Protein AF-A0A660QGE7-F1 (afdb_monomer_lite)

Structure (mmCIF, N/CA/C/O backbone):
data_AF-A0A660QGE7-F1
#
_entry.id   AF-A0A660QGE7-F1
#
loop_
_atom_site.group_PDB
_atom_site.id
_atom_site.type_symbol
_atom_site.label_atom_id
_atom_site.label_alt_id
_atom_site.label_comp_id
_atom_site.label_asym_id
_atom_site.label_entity_id
_atom_site.label_seq_id
_atom_site.pdbx_PDB_ins_code
_atom_site.Cartn_x
_atom_site.Cartn_y
_atom_site.Cartn_z
_atom_site.occupancy
_atom_site.B_iso_or_equiv
_atom_site.auth_seq_id
_atom_site.auth_comp_id
_atom_site.auth_asym_id
_atom_site.auth_atom_id
_atom_site.pdbx_PDB_model_num
ATOM 1 N N . LYS A 1 1 ? -10.104 -10.677 18.097 1.00 58.56 1 LYS A N 1
ATOM 2 C CA . LYS A 1 1 ? -11.569 -10.818 17.902 1.00 58.56 1 LYS A CA 1
ATOM 3 C C . LYS A 1 1 ? -12.080 -9.993 16.715 1.00 58.56 1 LYS A C 1
ATOM 5 O O . LYS A 1 1 ? -12.777 -10.558 15.893 1.00 58.56 1 LYS A O 1
ATOM 10 N N . THR A 1 2 ? -11.672 -8.732 16.527 1.00 62.69 2 THR A N 1
ATOM 11 C CA . THR A 1 2 ? -12.149 -7.898 15.398 1.00 62.69 2 THR A CA 1
ATOM 12 C C . THR A 1 2 ? -11.771 -8.423 14.004 1.00 62.69 2 THR A C 1
ATOM 14 O O . THR A 1 2 ? -12.580 -8.329 13.096 1.00 62.69 2 THR A O 1
ATOM 17 N N . PHE A 1 3 ? -10.587 -9.027 13.831 1.00 64.38 3 PHE A N 1
ATOM 18 C CA . PHE A 1 3 ? -10.127 -9.578 12.542 1.00 64.38 3 PHE A CA 1
ATOM 19 C C . PHE A 1 3 ? -11.005 -10.728 12.007 1.00 64.38 3 PHE A C 1
ATOM 21 O O . PHE A 1 3 ? -11.305 -10.787 10.820 1.00 64.38 3 PHE A O 1
ATOM 28 N N . GLU A 1 4 ? -11.482 -11.609 12.886 1.00 65.88 4 GLU A N 1
ATOM 29 C CA . GLU A 1 4 ? -12.407 -12.688 12.509 1.00 65.88 4 GLU A CA 1
ATOM 30 C C . GLU A 1 4 ? -13.800 -12.133 12.177 1.00 65.88 4 GLU A C 1
ATOM 32 O O . GLU A 1 4 ? -14.482 -12.648 11.298 1.00 65.88 4 GLU A O 1
ATOM 37 N N . GLN A 1 5 ? -14.203 -11.028 12.818 1.00 66.12 5 GLN A N 1
ATOM 38 C CA . GLN A 1 5 ? -15.495 -10.375 12.581 1.00 66.12 5 GLN A CA 1
ATOM 39 C C . GLN A 1 5 ? -15.578 -9.638 11.235 1.00 66.12 5 GLN A C 1
ATOM 41 O O . GLN A 1 5 ? -16.672 -9.508 10.694 1.00 66.12 5 GLN A O 1
ATOM 46 N N . VAL A 1 6 ? -14.450 -9.182 10.674 1.00 70.25 6 VAL A N 1
ATOM 47 C CA . VAL A 1 6 ? -14.399 -8.628 9.302 1.00 70.25 6 VAL A CA 1
ATOM 48 C C . VAL A 1 6 ? -14.318 -9.702 8.211 1.00 70.25 6 VAL A C 1
ATOM 50 O O . VAL A 1 6 ? -14.333 -9.355 7.034 1.00 70.25 6 VAL A O 1
ATOM 53 N N . GLY A 1 7 ? -14.284 -10.989 8.575 1.00 70.31 7 GLY A N 1
ATOM 54 C CA . GLY A 1 7 ? -14.193 -12.094 7.617 1.00 70.31 7 GLY A CA 1
ATOM 55 C C . GLY A 1 7 ? -12.766 -12.419 7.163 1.00 70.31 7 GLY A C 1
ATOM 56 O O . GLY A 1 7 ? -12.597 -13.100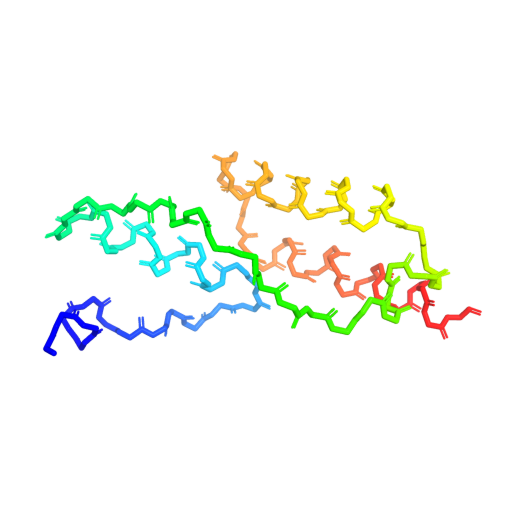 6.156 1.00 70.31 7 GLY A O 1
ATOM 57 N N . GLY A 1 8 ? -11.743 -11.962 7.897 1.00 76.00 8 GLY A N 1
ATOM 58 C CA . GLY A 1 8 ? -10.337 -12.208 7.570 1.00 76.00 8 GLY A CA 1
ATOM 59 C C . GLY A 1 8 ? -9.834 -11.399 6.370 1.00 76.00 8 GLY A C 1
ATOM 60 O O . GLY A 1 8 ? -10.321 -10.300 6.097 1.00 76.00 8 GLY A O 1
ATOM 61 N N . PHE A 1 9 ? -8.824 -11.923 5.670 1.00 75.75 9 PHE A N 1
ATOM 62 C CA . PHE A 1 9 ? -8.355 -11.322 4.422 1.00 75.75 9 PHE A CA 1
ATOM 63 C C . PHE A 1 9 ? -9.296 -11.705 3.277 1.00 75.75 9 PHE A C 1
ATOM 65 O O . PHE A 1 9 ? -9.554 -12.895 3.082 1.00 75.75 9 PHE A O 1
ATOM 72 N N . PRO A 1 10 ? -9.812 -10.727 2.516 1.00 75.75 10 PRO A N 1
ATOM 73 C CA . PRO A 1 10 ? -10.585 -11.027 1.322 1.00 75.75 10 PRO A CA 1
ATOM 74 C C . PRO A 1 10 ? -9.703 -11.758 0.306 1.00 75.75 10 PRO A C 1
ATOM 76 O O . PRO A 1 10 ? -8.562 -11.363 0.083 1.00 75.75 10 PRO A O 1
ATOM 79 N N . ASP A 1 11 ? -10.244 -12.800 -0.326 1.00 77.56 11 ASP A N 1
ATOM 80 C CA . ASP A 1 11 ? -9.558 -13.537 -1.390 1.00 77.56 11 ASP A CA 1
ATOM 81 C C . ASP A 1 11 ? -9.509 -12.670 -2.656 1.00 77.56 11 ASP A C 1
ATOM 83 O O . ASP A 1 11 ? -10.436 -12.645 -3.470 1.00 77.56 11 ASP A O 1
ATOM 87 N N . MET A 1 12 ? -8.461 -11.851 -2.765 1.00 78.38 12 MET A N 1
ATOM 88 C CA . MET A 1 12 ? -8.273 -10.928 -3.876 1.00 78.38 12 MET A CA 1
ATOM 89 C C . MET A 1 12 ? -6.815 -10.885 -4.332 1.00 78.38 12 MET A C 1
ATOM 91 O O . MET A 1 12 ? -5.891 -10.845 -3.525 1.00 78.38 12 MET A O 1
ATOM 95 N N . PRO A 1 13 ? -6.571 -10.820 -5.651 1.00 78.06 13 PRO A N 1
ATOM 96 C CA . PRO A 1 13 ? -5.233 -11.013 -6.203 1.00 78.06 13 PRO A CA 1
ATOM 97 C C . PRO A 1 13 ? -4.269 -9.842 -5.953 1.00 78.06 13 PRO A C 1
ATOM 99 O O . PRO A 1 13 ? -3.069 -9.976 -6.196 1.00 78.06 13 PRO A O 1
ATOM 102 N N . ILE A 1 14 ? -4.788 -8.670 -5.574 1.00 80.88 14 ILE A N 1
ATOM 103 C CA . ILE A 1 14 ? -4.024 -7.476 -5.196 1.00 80.88 14 ILE A CA 1
ATOM 104 C C . ILE A 1 14 ? -4.936 -6.512 -4.440 1.00 80.88 14 ILE A C 1
ATOM 106 O O . ILE A 1 14 ? -6.114 -6.454 -4.776 1.00 80.88 14 ILE A O 1
ATOM 110 N N . MET A 1 15 ? -4.374 -5.696 -3.535 1.00 83.88 15 MET A N 1
ATOM 111 C CA . MET A 1 15 ? -5.062 -4.703 -2.680 1.00 83.88 15 MET A CA 1
ATOM 112 C C . MET A 1 15 ? -5.784 -5.280 -1.446 1.00 83.88 15 MET A C 1
ATOM 114 O O . MET A 1 15 ? -6.626 -4.589 -0.871 1.00 83.88 15 MET A O 1
ATOM 118 N N . GLU A 1 16 ? -5.494 -6.528 -1.054 1.00 84.00 16 GLU A N 1
ATOM 119 C CA . GLU A 1 16 ? -6.160 -7.214 0.072 1.00 84.00 16 GLU A CA 1
ATOM 120 C C . GLU A 1 16 ? -6.097 -6.391 1.359 1.00 84.00 16 GLU A C 1
ATOM 122 O O . GLU A 1 16 ? -7.115 -6.184 2.021 1.00 84.00 16 GLU A O 1
ATOM 127 N N . ASP A 1 17 ? -4.939 -5.779 1.612 1.00 82.94 17 ASP A N 1
ATOM 128 C CA . ASP A 1 17 ? -4.706 -4.879 2.737 1.00 82.94 17 ASP A CA 1
ATOM 129 C C . ASP A 1 17 ? -5.666 -3.685 2.724 1.00 82.94 17 ASP A C 1
ATOM 131 O O . ASP A 1 17 ? -6.211 -3.292 3.754 1.00 82.94 17 ASP A O 1
ATOM 135 N N . TYR A 1 18 ? -5.913 -3.100 1.549 1.00 80.31 18 TYR A N 1
ATOM 136 C CA . TYR A 1 18 ? -6.789 -1.938 1.419 1.00 80.31 18 TYR A CA 1
ATOM 137 C C . TYR A 1 18 ? -8.255 -2.325 1.635 1.00 80.31 18 TYR A C 1
ATOM 139 O O . TYR A 1 18 ? -9.016 -1.572 2.248 1.00 80.31 18 TYR A O 1
ATOM 147 N N . ALA A 1 19 ? -8.667 -3.493 1.142 1.00 83.00 19 ALA A N 1
ATOM 148 C CA . ALA A 1 19 ? -10.007 -4.013 1.377 1.00 83.00 19 ALA A CA 1
ATOM 149 C C . ALA A 1 19 ? -10.222 -4.355 2.858 1.00 83.00 19 ALA A C 1
ATOM 151 O O . ALA A 1 19 ? -11.251 -3.966 3.414 1.00 83.00 19 ALA A O 1
ATOM 152 N N . LEU A 1 20 ? -9.226 -4.959 3.514 1.00 83.50 20 LEU A N 1
ATOM 153 C CA . LEU A 1 20 ? -9.237 -5.199 4.955 1.00 83.50 20 LEU A CA 1
ATOM 154 C C . LEU A 1 20 ? -9.337 -3.882 5.735 1.00 83.50 20 LEU A C 1
ATOM 156 O O . LEU A 1 20 ? -10.214 -3.738 6.582 1.00 83.50 20 LEU A O 1
ATOM 160 N N . VAL A 1 21 ? -8.510 -2.884 5.411 1.00 83.12 21 VAL A N 1
ATOM 161 C CA . VAL A 1 21 ? -8.576 -1.548 6.027 1.00 83.12 21 VAL A CA 1
ATOM 162 C C . VAL A 1 21 ? -9.955 -0.921 5.826 1.00 83.12 21 VAL A C 1
ATOM 164 O O . VAL A 1 21 ? -10.532 -0.384 6.769 1.00 83.12 21 VAL A O 1
ATOM 167 N N . ARG A 1 22 ? -10.535 -1.013 4.626 1.00 80.50 22 ARG A N 1
ATOM 168 C CA . ARG A 1 22 ? -11.882 -0.494 4.343 1.00 80.50 22 ARG A CA 1
ATOM 169 C C . ARG A 1 22 ? -12.968 -1.230 5.134 1.00 80.50 22 ARG A C 1
ATOM 171 O O . ARG A 1 22 ? -13.922 -0.584 5.566 1.00 80.50 22 ARG A O 1
ATOM 178 N N . ALA A 1 23 ? -12.835 -2.540 5.327 1.00 82.31 23 ALA A N 1
ATOM 179 C CA . ALA A 1 23 ? -13.738 -3.321 6.165 1.00 82.31 23 ALA A CA 1
ATOM 180 C C . ALA A 1 23 ? -13.601 -2.917 7.639 1.00 82.31 23 ALA A C 1
ATOM 182 O O . ALA A 1 23 ? -14.604 -2.613 8.279 1.00 82.31 23 ALA A O 1
ATOM 183 N N . LEU A 1 24 ? -12.373 -2.794 8.148 1.00 82.81 24 LEU A N 1
ATOM 184 C CA . LEU A 1 24 ? -12.082 -2.353 9.515 1.00 82.81 24 LEU A CA 1
ATOM 185 C C . LEU A 1 24 ? -12.577 -0.930 9.794 1.00 82.81 24 LEU A C 1
ATOM 187 O O . LEU A 1 24 ? -13.076 -0.673 10.886 1.00 82.81 24 LEU A O 1
ATOM 191 N N . ARG A 1 25 ? -12.551 -0.035 8.797 1.00 81.81 25 ARG A N 1
ATOM 192 C CA . ARG A 1 25 ? -13.146 1.310 8.903 1.00 81.81 25 ARG A CA 1
ATOM 193 C C . ARG A 1 25 ? -14.645 1.303 9.216 1.00 81.81 25 ARG A C 1
ATOM 195 O O . ARG A 1 25 ? -15.163 2.319 9.665 1.0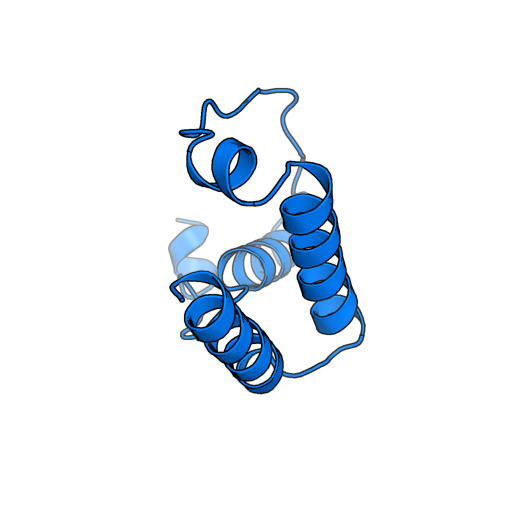0 81.81 25 ARG A O 1
ATOM 202 N N . ARG A 1 26 ? -15.362 0.199 8.970 1.00 79.12 26 ARG A N 1
ATOM 203 C CA . ARG A 1 26 ? -16.771 0.049 9.384 1.00 79.12 26 ARG A CA 1
ATOM 204 C C . ARG A 1 26 ? -16.922 -0.293 10.868 1.00 79.12 26 ARG A C 1
ATOM 206 O O . ARG A 1 26 ? -17.995 -0.079 11.416 1.00 79.12 26 ARG A O 1
ATOM 213 N N . PHE A 1 27 ? -15.872 -0.815 11.498 1.00 79.31 27 PHE A N 1
ATOM 214 C CA . PHE A 1 27 ? -15.856 -1.228 12.903 1.00 79.31 27 PHE A CA 1
ATOM 215 C C . PHE A 1 27 ? -15.142 -0.222 13.820 1.00 79.31 27 PHE A C 1
ATOM 217 O O . PHE A 1 27 ? -15.243 -0.341 15.037 1.00 79.31 27 PHE A O 1
ATOM 224 N N . GLY A 1 28 ? -14.431 0.765 13.265 1.00 80.94 28 GLY A N 1
ATOM 225 C CA . GLY A 1 28 ? -13.736 1.802 14.027 1.00 80.94 28 GLY A CA 1
ATOM 226 C C . GLY A 1 28 ? -12.880 2.718 13.152 1.00 80.94 28 GLY A C 1
ATOM 227 O O . GLY A 1 28 ? -12.918 2.651 11.924 1.00 80.94 28 GLY A O 1
ATOM 228 N N . GLU A 1 29 ? -12.091 3.584 13.783 1.00 80.44 29 GLU A N 1
ATOM 229 C CA . GLU A 1 29 ? -11.174 4.486 13.084 1.00 80.44 29 GLU A CA 1
ATOM 230 C C . GLU A 1 29 ? -9.849 3.781 12.755 1.00 80.44 29 GLU A C 1
ATOM 232 O O . GLU A 1 29 ? -9.231 3.152 13.613 1.00 80.44 29 GLU A O 1
ATOM 237 N N . VAL A 1 30 ? -9.400 3.889 11.501 1.00 80.31 30 VAL A N 1
ATOM 238 C CA . VAL A 1 30 ? -8.073 3.417 11.086 1.00 80.31 30 VAL A CA 1
ATOM 239 C C . VAL A 1 30 ? -7.136 4.614 11.037 1.00 80.31 30 VAL A C 1
ATOM 241 O O . VAL A 1 30 ? -7.309 5.496 10.195 1.00 80.31 30 VAL A O 1
ATOM 244 N N . VAL A 1 31 ? -6.140 4.621 11.922 1.00 81.75 31 VAL A N 1
ATOM 245 C CA . VAL A 1 31 ? -5.140 5.687 12.030 1.00 81.75 31 VAL A CA 1
ATOM 246 C C . VAL A 1 31 ? -3.796 5.240 11.462 1.00 81.75 31 VAL A C 1
ATOM 248 O O . VAL A 1 31 ? -3.366 4.101 11.649 1.00 81.75 31 VAL A O 1
ATOM 251 N N . THR A 1 32 ? -3.113 6.149 10.769 1.00 82.31 32 THR A N 1
ATOM 252 C CA . THR A 1 32 ? -1.740 5.922 10.307 1.00 82.31 32 THR A CA 1
ATOM 253 C C . THR A 1 32 ? -0.784 6.260 11.442 1.00 82.31 32 THR A C 1
ATOM 255 O O . THR A 1 32 ? -0.717 7.407 11.879 1.00 82.31 32 THR A O 1
ATOM 258 N N . VAL A 1 33 ? -0.033 5.270 11.918 1.00 84.81 33 VAL A N 1
ATOM 259 C CA . VAL A 1 33 ? 0.966 5.478 12.974 1.00 84.81 33 VAL A CA 1
ATOM 260 C C . VAL A 1 33 ? 2.195 6.170 12.367 1.00 84.81 33 VAL A C 1
ATOM 262 O O . VAL A 1 33 ? 2.623 5.766 11.282 1.00 84.81 33 VAL A O 1
ATOM 265 N N . PRO A 1 34 ? 2.809 7.169 13.029 1.00 78.06 34 PRO A N 1
ATOM 266 C CA . PRO A 1 34 ? 4.041 7.817 12.568 1.00 78.06 34 PRO A CA 1
ATOM 267 C C . PRO A 1 34 ? 5.274 6.920 12.802 1.00 78.06 34 PRO A C 1
ATOM 269 O O . PRO A 1 34 ? 6.264 7.331 13.400 1.00 78.06 34 PRO A O 1
ATOM 272 N N . ALA A 1 35 ? 5.203 5.665 12.358 1.00 81.56 35 ALA A N 1
ATOM 273 C CA . ALA A 1 35 ? 6.264 4.676 12.462 1.00 81.56 35 ALA A CA 1
ATOM 274 C C . ALA A 1 35 ? 6.819 4.361 11.069 1.00 81.56 35 ALA A C 1
ATOM 276 O O . ALA A 1 35 ? 6.070 4.129 10.118 1.00 81.56 35 ALA A O 1
ATOM 277 N N . ALA A 1 36 ? 8.145 4.335 10.945 1.00 76.12 36 ALA A N 1
ATOM 278 C CA . ALA A 1 36 ? 8.805 3.939 9.710 1.00 76.12 36 ALA A CA 1
ATOM 279 C C . ALA A 1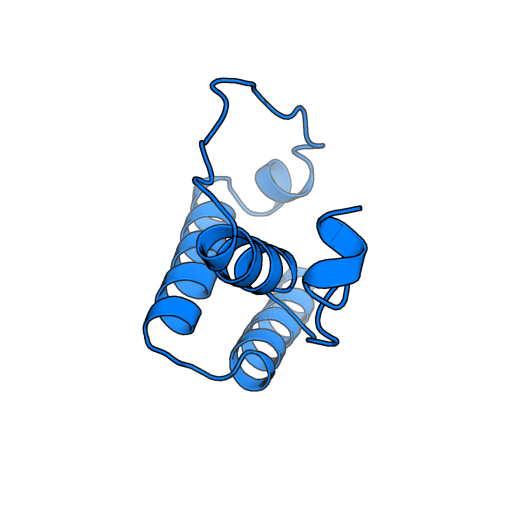 36 ? 8.927 2.410 9.649 1.00 76.12 36 ALA A C 1
ATOM 281 O O . ALA A 1 36 ? 9.571 1.794 10.496 1.00 76.12 36 ALA A O 1
ATOM 282 N N . ALA A 1 37 ? 8.345 1.792 8.622 1.00 75.44 37 ALA A N 1
ATOM 283 C CA . ALA A 1 37 ? 8.579 0.383 8.330 1.00 75.44 37 ALA A CA 1
ATOM 284 C C . ALA A 1 37 ? 9.891 0.235 7.542 1.00 75.44 37 ALA A C 1
ATOM 286 O O . ALA A 1 37 ? 9.987 0.671 6.391 1.00 75.44 37 ALA A O 1
ATOM 287 N N . VAL A 1 38 ? 10.908 -0.387 8.148 1.00 74.31 38 VAL A N 1
ATOM 288 C CA . VAL A 1 38 ? 12.160 -0.713 7.450 1.00 74.31 38 VAL A CA 1
ATOM 289 C C . VAL A 1 38 ? 11.883 -1.864 6.490 1.00 74.31 38 VAL A C 1
ATOM 291 O O . VAL A 1 38 ? 11.743 -3.015 6.891 1.00 74.31 38 VAL A O 1
ATOM 294 N N . THR A 1 39 ? 11.787 -1.549 5.202 1.00 76.56 39 THR A N 1
ATOM 295 C CA . THR A 1 39 ? 11.613 -2.550 4.146 1.00 76.56 39 THR A CA 1
ATOM 296 C C . THR A 1 39 ? 12.877 -2.635 3.305 1.00 76.56 39 THR A C 1
ATOM 298 O O . THR A 1 39 ? 13.583 -1.645 3.109 1.00 76.56 39 THR A O 1
ATOM 301 N N . SER A 1 40 ? 13.204 -3.830 2.805 1.00 71.12 40 SER A N 1
ATOM 302 C CA . SER A 1 40 ? 14.378 -4.000 1.950 1.00 71.12 40 SER A CA 1
ATOM 303 C C . SER A 1 40 ? 14.201 -3.176 0.669 1.00 71.12 40 SER A C 1
ATOM 305 O O . SER A 1 40 ? 13.434 -3.552 -0.221 1.00 71.12 40 SER A O 1
ATOM 307 N N . GLY A 1 41 ? 14.937 -2.071 0.549 1.00 69.69 41 GLY A N 1
ATOM 308 C CA . GLY A 1 41 ? 14.871 -1.145 -0.585 1.00 69.69 41 GLY A CA 1
ATOM 309 C C . GLY A 1 41 ? 15.364 -1.713 -1.922 1.00 69.69 41 GLY A C 1
ATOM 310 O O . GLY A 1 41 ? 15.455 -0.965 -2.887 1.00 69.69 41 GLY A O 1
ATOM 311 N N . ARG A 1 42 ? 15.661 -3.017 -2.027 1.00 69.88 42 ARG A N 1
ATOM 312 C CA . ARG A 1 42 ? 16.216 -3.662 -3.234 1.00 69.88 42 ARG A CA 1
ATOM 313 C C . ARG A 1 42 ? 15.430 -3.320 -4.505 1.00 69.88 42 ARG A C 1
ATOM 315 O O . ARG A 1 42 ? 16.012 -2.909 -5.500 1.00 69.88 42 ARG A O 1
ATOM 322 N N . ARG A 1 43 ? 14.095 -3.387 -4.445 1.00 65.50 43 ARG A N 1
ATOM 323 C CA . ARG A 1 43 ? 13.220 -3.031 -5.578 1.00 65.50 43 ARG A CA 1
ATOM 324 C C . ARG A 1 43 ? 13.274 -1.535 -5.915 1.00 65.50 43 ARG A C 1
ATOM 326 O O . ARG A 1 43 ? 13.211 -1.173 -7.083 1.00 65.50 43 ARG A O 1
ATOM 333 N N . TRP A 1 44 ? 13.414 -0.678 -4.907 1.00 66.62 44 TRP A N 1
ATOM 334 C CA . TRP A 1 44 ? 13.491 0.776 -5.067 1.00 66.62 44 TRP A CA 1
ATOM 335 C C . TRP A 1 44 ? 14.840 1.209 -5.650 1.00 66.62 44 TRP A C 1
ATOM 337 O O . TRP A 1 44 ? 14.877 2.136 -6.453 1.00 66.62 44 TRP A O 1
ATOM 347 N N . GLN A 1 45 ? 15.922 0.507 -5.301 1.00 69.88 45 GLN A N 1
ATOM 348 C CA . GLN A 1 45 ? 17.249 0.724 -5.878 1.00 69.88 45 GLN A CA 1
ATOM 349 C C . GLN A 1 45 ? 17.332 0.250 -7.333 1.00 69.88 45 GLN A C 1
ATOM 351 O O . GLN A 1 45 ? 17.893 0.955 -8.160 1.00 69.88 45 GLN A O 1
ATOM 356 N N . GLN A 1 46 ? 16.728 -0.895 -7.663 1.00 70.88 46 GLN A N 1
ATOM 357 C CA . GLN A 1 46 ? 16.758 -1.435 -9.029 1.00 70.88 46 GLN A CA 1
ATOM 358 C C . GLN A 1 46 ? 15.834 -0.691 -10.006 1.00 70.88 46 GLN A C 1
ATOM 360 O O . GLN A 1 46 ? 16.179 -0.528 -11.168 1.00 70.88 46 GLN A O 1
ATOM 365 N N . HIS A 1 47 ? 14.657 -0.240 -9.556 1.00 67.56 47 HIS A N 1
ATOM 366 C CA . HIS A 1 47 ? 13.620 0.309 -10.447 1.00 67.56 47 HIS A CA 1
ATOM 367 C C . HIS A 1 47 ? 13.383 1.814 -10.287 1.00 67.56 47 HIS A C 1
ATOM 369 O O . HIS A 1 47 ? 12.592 2.398 -11.032 1.00 67.56 47 HIS A O 1
ATOM 375 N N . GLY A 1 48 ? 14.043 2.441 -9.314 1.00 78.38 48 GLY A N 1
ATOM 376 C CA . GLY A 1 48 ? 13.838 3.834 -8.946 1.00 78.38 48 GLY A CA 1
ATOM 377 C C . GLY A 1 48 ? 12.669 4.020 -7.974 1.00 78.38 48 GLY A C 1
ATOM 378 O O . GLY A 1 48 ? 11.532 3.606 -8.219 1.00 78.38 48 GLY A O 1
ATOM 379 N N . VAL A 1 49 ? 12.952 4.733 -6.883 1.00 78.38 49 VAL A N 1
ATOM 380 C CA . VAL A 1 49 ? 12.006 5.155 -5.833 1.00 78.38 49 VAL A CA 1
ATOM 381 C C . VAL A 1 49 ? 10.732 5.770 -6.430 1.00 78.38 49 VAL A C 1
ATOM 383 O O . VAL A 1 49 ? 9.615 5.409 -6.056 1.00 78.38 49 VAL A O 1
ATOM 386 N N . PHE A 1 50 ? 10.893 6.669 -7.404 1.00 79.62 50 PHE A N 1
ATOM 387 C CA . PHE A 1 50 ? 9.788 7.382 -8.046 1.00 79.62 50 PHE A CA 1
ATOM 388 C C . PHE A 1 50 ? 8.872 6.465 -8.852 1.00 79.62 50 PHE A C 1
ATOM 390 O O . PHE A 1 50 ? 7.651 6.567 -8.730 1.00 79.62 50 PHE A O 1
ATOM 397 N N . LYS A 1 51 ? 9.439 5.542 -9.637 1.00 80.75 51 LYS A N 1
ATOM 398 C CA . LYS A 1 51 ? 8.663 4.618 -10.472 1.00 80.75 51 LYS A CA 1
ATOM 399 C C . LYS A 1 51 ? 7.817 3.711 -9.586 1.00 80.75 51 LYS A C 1
ATOM 401 O O . LYS A 1 51 ? 6.609 3.625 -9.781 1.00 80.75 51 LYS A O 1
ATOM 406 N N . VAL A 1 52 ? 8.418 3.111 -8.558 1.00 82.00 52 VAL A N 1
ATOM 407 C CA . VAL A 1 52 ? 7.707 2.243 -7.603 1.00 82.00 52 VAL A CA 1
ATOM 408 C C . VAL A 1 52 ? 6.623 3.016 -6.839 1.00 82.00 52 VAL A C 1
ATOM 410 O O . VAL A 1 52 ? 5.505 2.524 -6.686 1.00 82.00 52 VAL A O 1
ATOM 413 N N . THR A 1 53 ? 6.906 4.252 -6.424 1.00 84.56 53 THR A N 1
ATOM 414 C CA . THR A 1 53 ? 5.930 5.093 -5.713 1.00 84.56 53 THR A CA 1
ATOM 415 C C . THR A 1 53 ? 4.746 5.479 -6.596 1.00 84.56 53 THR A C 1
ATOM 417 O O . THR A 1 53 ? 3.597 5.354 -6.169 1.00 84.56 53 THR A O 1
ATOM 420 N N . LEU A 1 54 ? 5.000 5.925 -7.831 1.00 85.94 54 LEU A N 1
ATOM 421 C CA . LEU A 1 54 ? 3.950 6.302 -8.781 1.00 85.94 54 LEU A CA 1
ATOM 422 C C . LEU A 1 54 ? 3.033 5.115 -9.077 1.00 85.94 54 LEU A C 1
ATOM 424 O O . LEU A 1 54 ? 1.814 5.247 -9.093 1.00 85.94 54 LEU A O 1
ATOM 428 N N . ILE A 1 55 ? 3.628 3.939 -9.245 1.00 84.31 55 ILE A N 1
ATOM 429 C CA . ILE A 1 55 ? 2.926 2.675 -9.432 1.00 84.31 55 ILE A CA 1
ATOM 430 C C . ILE A 1 55 ? 1.995 2.374 -8.262 1.00 84.31 55 ILE A C 1
ATOM 432 O O . ILE A 1 55 ? 0.814 2.115 -8.487 1.00 84.31 55 ILE A O 1
ATOM 436 N N . ASN A 1 56 ? 2.510 2.414 -7.034 1.00 84.94 56 ASN A N 1
ATOM 437 C CA . ASN A 1 56 ? 1.709 2.131 -5.848 1.00 84.94 56 ASN A CA 1
ATOM 438 C C . ASN A 1 56 ? 0.552 3.131 -5.728 1.00 84.94 56 ASN A C 1
ATOM 440 O O . ASN A 1 56 ? -0.583 2.733 -5.474 1.00 84.94 56 ASN A O 1
ATOM 444 N N . LYS A 1 57 ? 0.808 4.415 -6.007 1.00 87.06 57 LYS A N 1
ATOM 445 C CA . LYS A 1 57 ? -0.235 5.448 -6.029 1.00 87.06 57 LYS A CA 1
ATOM 446 C C . LYS A 1 57 ? -1.284 5.203 -7.113 1.00 87.06 57 LYS A C 1
ATOM 448 O O . LYS A 1 57 ? -2.467 5.329 -6.821 1.00 87.06 57 LYS A O 1
ATOM 453 N N . LEU A 1 58 ? -0.888 4.805 -8.323 1.00 87.38 58 LEU A N 1
ATOM 454 C CA . LEU A 1 58 ? -1.821 4.465 -9.405 1.00 87.38 58 LEU A CA 1
ATOM 455 C C . LEU A 1 58 ? -2.696 3.257 -9.056 1.00 87.38 58 LEU A C 1
ATOM 457 O O . LEU A 1 58 ? -3.880 3.260 -9.376 1.00 87.38 58 LEU A O 1
ATOM 461 N N . MET A 1 59 ? -2.142 2.247 -8.381 1.00 86.25 59 MET A N 1
ATOM 462 C CA . MET A 1 59 ? -2.909 1.084 -7.919 1.00 86.25 59 MET A CA 1
ATOM 463 C C . MET A 1 59 ? -3.968 1.486 -6.888 1.00 86.25 59 MET A C 1
ATOM 465 O O . MET A 1 59 ? -5.130 1.102 -7.022 1.00 86.25 59 MET A O 1
ATOM 469 N N . ILE A 1 60 ? -3.586 2.314 -5.909 1.00 86.12 60 ILE A N 1
ATOM 470 C CA . ILE A 1 60 ? -4.512 2.867 -4.911 1.00 86.12 60 ILE A CA 1
ATOM 471 C C . ILE A 1 60 ? -5.582 3.728 -5.589 1.00 86.12 60 ILE A C 1
ATOM 473 O O . ILE A 1 60 ? -6.765 3.570 -5.302 1.00 86.12 60 ILE A O 1
ATOM 477 N N . PHE A 1 61 ? -5.186 4.599 -6.517 1.00 87.31 61 PHE A N 1
ATOM 478 C CA . PHE A 1 61 ? -6.100 5.481 -7.238 1.00 87.31 61 PHE A CA 1
ATOM 479 C C . PHE A 1 61 ? -7.090 4.700 -8.110 1.00 87.31 61 PHE A C 1
ATOM 481 O O . PHE A 1 61 ? -8.289 4.955 -8.057 1.00 87.31 61 PHE A O 1
ATOM 488 N N . GLY A 1 62 ? -6.615 3.698 -8.854 1.00 86.38 62 GLY A N 1
ATOM 489 C CA . GLY A 1 62 ? -7.464 2.826 -9.662 1.00 86.38 62 GLY A CA 1
ATOM 490 C C . GLY A 1 62 ? -8.455 2.030 -8.815 1.00 86.38 62 GLY A C 1
ATOM 491 O O . GLY A 1 62 ? -9.628 1.933 -9.166 1.00 86.38 62 GLY A O 1
ATOM 492 N N . TYR A 1 63 ? -8.021 1.524 -7.662 1.00 83.81 63 TYR A N 1
ATOM 493 C CA . TYR A 1 63 ? -8.931 0.869 -6.724 1.00 83.81 63 TYR A CA 1
ATOM 494 C C . TYR A 1 63 ? -9.957 1.855 -6.150 1.00 83.81 63 TYR A C 1
ATOM 496 O O . TYR A 1 63 ? -11.133 1.523 -6.011 1.00 83.81 63 TYR A O 1
ATOM 504 N N . HIS A 1 64 ? -9.543 3.093 -5.859 1.00 82.19 64 HIS A N 1
ATOM 505 C CA . HIS A 1 64 ? -10.442 4.132 -5.361 1.00 82.19 64 HIS A CA 1
ATOM 506 C C . HIS A 1 64 ? -11.495 4.553 -6.398 1.00 82.19 64 HIS A C 1
ATOM 508 O O . HIS A 1 64 ? -12.638 4.808 -6.031 1.00 82.19 64 HIS A O 1
ATOM 514 N N . LEU A 1 65 ? -11.142 4.520 -7.686 1.00 85.94 65 LEU A N 1
ATOM 515 C CA . LEU A 1 65 ? -12.058 4.689 -8.821 1.00 85.94 65 LEU A CA 1
ATOM 516 C C . LEU A 1 65 ? -13.053 3.526 -9.000 1.00 85.94 65 LEU A C 1
ATOM 518 O O . LEU A 1 65 ? -13.911 3.591 -9.875 1.00 85.94 65 LEU A O 1
ATOM 522 N N . GLY A 1 66 ? -12.945 2.456 -8.206 1.00 83.25 66 GLY A N 1
ATOM 523 C CA . GLY A 1 66 ? -13.806 1.278 -8.317 1.00 83.25 66 GLY A CA 1
ATOM 524 C C . GLY A 1 66 ? -13.379 0.3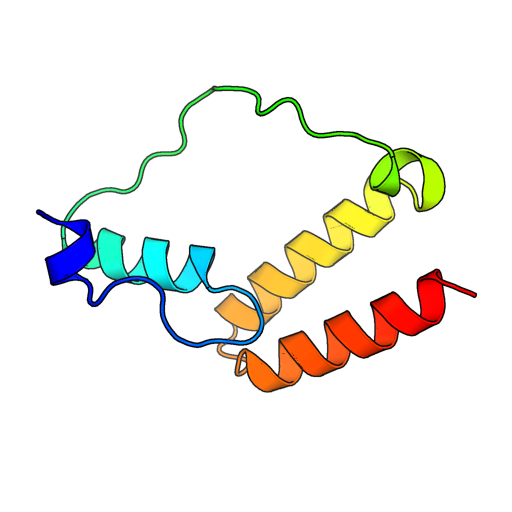03 -9.414 1.00 83.25 66 GLY A C 1
ATOM 525 O O . GLY A 1 66 ? -14.181 -0.536 -9.827 1.00 83.25 66 GLY A O 1
ATOM 526 N N . ILE A 1 67 ? -12.133 0.384 -9.901 1.00 84.06 67 ILE A N 1
ATOM 527 C CA . ILE A 1 67 ? -11.609 -0.622 -10.829 1.00 84.06 67 ILE A CA 1
ATOM 528 C C . ILE A 1 67 ? -11.502 -1.958 -10.080 1.00 84.06 67 ILE A C 1
ATOM 530 O O . ILE A 1 67 ? -10.870 -2.005 -9.021 1.00 84.06 67 ILE A O 1
ATOM 534 N N . PRO A 1 68 ? -12.062 -3.051 -10.629 1.00 81.75 68 PRO A N 1
ATOM 535 C CA . PRO A 1 68 ? -12.012 -4.354 -9.984 1.00 81.75 68 PRO A CA 1
ATOM 536 C C . PRO A 1 68 ? -10.556 -4.815 -9.765 1.00 81.75 68 PRO A C 1
ATOM 538 O O . PRO A 1 68 ? -9.720 -4.665 -10.675 1.00 81.75 68 PRO A O 1
ATOM 541 N N . PRO A 1 69 ? -10.228 -5.365 -8.579 1.00 81.69 69 PRO A N 1
ATOM 542 C CA . PRO A 1 69 ? -8.865 -5.744 -8.206 1.00 81.69 69 PRO A CA 1
ATOM 543 C C . PRO A 1 69 ? -8.254 -6.774 -9.164 1.00 81.69 69 PRO A C 1
ATOM 545 O O . PRO A 1 69 ? -7.044 -6.773 -9.377 1.00 81.69 69 PRO A O 1
ATOM 548 N N . GLU A 1 70 ? -9.060 -7.579 -9.850 1.00 82.44 70 GLU A N 1
ATOM 549 C CA . GLU A 1 70 ? -8.614 -8.546 -10.856 1.00 82.44 70 GLU A CA 1
ATOM 550 C C . GLU A 1 70 ? -7.966 -7.852 -12.065 1.00 82.44 70 GLU A C 1
ATOM 552 O O . GLU A 1 70 ? -6.935 -8.304 -12.581 1.00 82.44 70 GLU A O 1
ATOM 557 N N . ARG A 1 71 ? -8.530 -6.717 -12.507 1.00 83.00 71 ARG A N 1
ATOM 558 C CA . ARG A 1 71 ? -7.972 -5.920 -13.615 1.00 83.00 71 ARG A CA 1
ATOM 559 C C . ARG A 1 71 ? -6.676 -5.236 -13.199 1.00 83.00 71 ARG A C 1
ATOM 561 O O . ARG A 1 71 ? -5.706 -5.258 -13.960 1.00 83.00 71 ARG A O 1
ATOM 568 N N . LEU A 1 72 ? -6.650 -4.681 -11.989 1.00 85.44 72 LEU A N 1
ATOM 569 C CA . LEU A 1 72 ? -5.455 -4.087 -11.392 1.00 85.44 72 LEU A CA 1
ATOM 570 C C . LEU A 1 72 ? -4.340 -5.127 -11.230 1.00 85.44 72 LEU A C 1
ATOM 572 O O . LEU A 1 72 ? -3.191 -4.856 -11.576 1.00 85.44 72 LEU A O 1
ATOM 576 N N . ALA A 1 73 ? -4.675 -6.342 -10.797 1.00 85.44 73 ALA A N 1
ATOM 577 C CA . ALA A 1 73 ? -3.721 -7.432 -10.654 1.00 85.44 73 ALA A CA 1
ATOM 578 C C . ALA A 1 73 ? -3.149 -7.866 -12.002 1.00 85.44 73 ALA A C 1
ATOM 580 O O . ALA A 1 73 ? -1.946 -8.093 -12.108 1.00 85.44 73 ALA A O 1
ATOM 581 N N . ARG A 1 74 ? -3.972 -7.937 -13.056 1.00 83.81 74 ARG A N 1
ATOM 582 C CA . ARG A 1 74 ? -3.487 -8.222 -14.414 1.00 83.81 74 ARG A CA 1
ATOM 583 C C . ARG A 1 74 ? -2.500 -7.157 -14.893 1.00 83.81 74 ARG A C 1
ATOM 585 O O . ARG A 1 74 ? -1.438 -7.510 -15.397 1.00 83.81 74 ARG A O 1
ATOM 592 N N . PHE A 1 75 ? -2.812 -5.879 -14.686 1.00 83.56 75 PHE A N 1
ATOM 593 C CA . PHE A 1 75 ? -1.914 -4.773 -15.026 1.00 83.56 75 PHE A CA 1
ATOM 594 C C . PHE A 1 75 ? -0.602 -4.828 -14.226 1.00 83.56 75 PHE A C 1
ATOM 596 O O . PHE A 1 75 ? 0.485 -4.706 -14.792 1.00 83.56 75 PHE A O 1
ATOM 603 N N . TYR A 1 76 ? -0.692 -5.085 -12.919 1.00 82.31 76 TYR A N 1
ATOM 604 C CA . TYR A 1 76 ? 0.470 -5.199 -12.042 1.00 82.31 76 TYR A CA 1
ATOM 605 C C . TYR A 1 76 ? 1.358 -6.398 -12.401 1.00 82.31 76 TYR A C 1
ATOM 607 O O . TYR A 1 76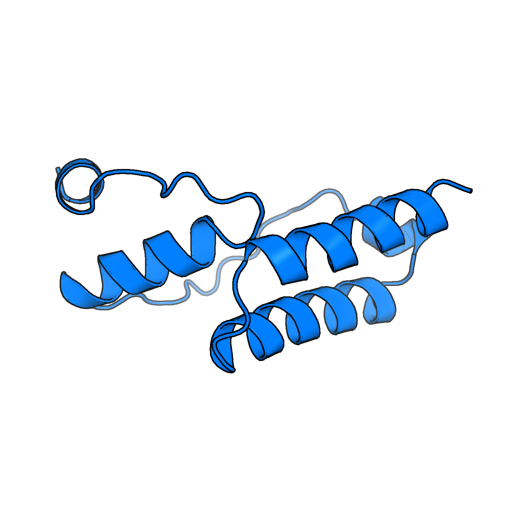 ? 2.573 -6.244 -12.506 1.00 82.31 76 TYR A O 1
ATOM 615 N N . ARG A 1 77 ? 0.766 -7.576 -12.650 1.00 81.25 77 ARG A N 1
ATOM 616 C CA . ARG A 1 77 ? 1.484 -8.791 -13.074 1.00 81.25 77 ARG A CA 1
ATOM 617 C C . ARG A 1 77 ? 2.167 -8.613 -14.425 1.00 81.25 77 ARG A C 1
ATOM 619 O O . ARG A 1 77 ? 3.338 -8.954 -14.545 1.00 81.25 77 ARG A O 1
ATOM 626 N N . CYS A 1 78 ? 1.476 -8.029 -15.405 1.00 75.44 78 CYS A N 1
ATOM 627 C CA . CYS A 1 78 ? 2.053 -7.758 -16.723 1.00 75.44 78 CYS A CA 1
ATOM 628 C C . CYS A 1 78 ? 3.280 -6.844 -16.616 1.00 75.44 78 CYS A C 1
ATOM 630 O O . CYS A 1 78 ? 4.287 -7.065 -17.283 1.00 75.44 78 CYS A O 1
ATOM 632 N N . ARG A 1 79 ? 3.229 -5.842 -15.729 1.00 71.19 79 ARG A N 1
ATOM 633 C CA . ARG A 1 79 ? 4.369 -4.948 -15.517 1.00 71.19 79 ARG A CA 1
ATOM 634 C C . ARG A 1 79 ? 5.476 -5.561 -14.663 1.00 71.19 79 ARG A C 1
ATOM 636 O O . ARG A 1 79 ? 6.624 -5.177 -14.836 1.00 71.19 79 ARG A O 1
ATOM 643 N N . ARG A 1 80 ? 5.153 -6.498 -13.766 1.00 68.94 80 ARG A N 1
ATOM 644 C CA . ARG A 1 80 ? 6.156 -7.287 -13.037 1.00 68.94 80 ARG A CA 1
ATOM 645 C C . ARG A 1 80 ? 6.981 -8.125 -14.015 1.00 68.94 80 ARG A C 1
ATOM 647 O O . ARG A 1 80 ? 8.195 -8.014 -13.995 1.00 68.94 80 ARG A O 1
ATOM 654 N N . ALA A 1 81 ? 6.321 -8.823 -14.942 1.00 60.97 81 ALA A N 1
ATOM 655 C CA . ALA A 1 81 ? 6.997 -9.578 -15.999 1.00 60.97 81 ALA A CA 1
ATOM 656 C C . ALA A 1 81 ? 7.890 -8.690 -16.887 1.00 60.97 81 ALA A C 1
ATOM 658 O O . ALA A 1 81 ? 9.022 -9.053 -17.169 1.00 60.97 81 ALA A O 1
ATOM 659 N N . ALA A 1 82 ? 7.422 -7.491 -17.251 1.00 58.91 82 ALA A N 1
ATOM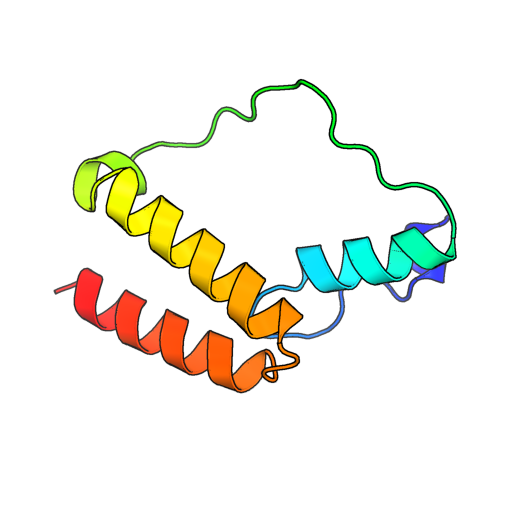 660 C CA . ALA A 1 82 ? 8.193 -6.528 -18.047 1.00 58.91 82 ALA A CA 1
ATOM 661 C C . ALA A 1 82 ? 9.324 -5.803 -17.281 1.00 58.91 82 ALA A C 1
ATOM 663 O O . ALA A 1 82 ? 10.016 -4.977 -17.864 1.00 58.91 82 ALA A O 1
ATOM 664 N N . CYS A 1 83 ? 9.454 -6.016 -15.970 1.00 49.38 83 CYS A N 1
ATOM 665 C CA . CYS A 1 83 ? 10.539 -5.479 -15.139 1.00 49.38 83 CYS A CA 1
ATOM 666 C C . CYS A 1 83 ? 11.581 -6.545 -14.772 1.00 49.38 83 CYS A C 1
ATOM 668 O O . CYS A 1 83 ? 12.684 -6.192 -14.374 1.00 49.38 83 CYS A O 1
ATOM 670 N N . ASP A 1 84 ? 11.233 -7.827 -14.905 1.00 52.09 84 ASP A N 1
ATOM 671 C CA . ASP A 1 84 ? 12.140 -8.957 -14.688 1.00 52.09 84 ASP A CA 1
ATOM 672 C C . ASP A 1 84 ? 12.925 -9.333 -15.978 1.00 52.09 84 ASP A C 1
ATOM 674 O O . ASP A 1 84 ? 13.632 -10.338 -15.985 1.00 52.09 84 ASP A O 1
ATOM 678 N N . THR A 1 85 ? 12.808 -8.539 -17.059 1.00 45.03 85 THR A N 1
ATOM 679 C CA . THR A 1 85 ? 13.590 -8.636 -18.319 1.00 45.03 85 THR A CA 1
ATOM 680 C C . THR A 1 85 ? 14.459 -7.400 -18.496 1.00 45.03 85 THR A C 1
ATOM 682 O O . THR A 1 85 ? 15.613 -7.564 -18.942 1.00 45.03 85 THR A O 1
#

Secondary structure (DSSP, 8-state):
-HHHHTTSS---SS-HHHHHHHHHTTTS-----S------THHHHHH-HHHHHHHHHHHHHHHHTT--HHHHHHHHHHHHHTT--

Radius of gyration: 14.99 Å; chains: 1; bounding box: 34×21×36 Å

pLDDT: mean 77.2, std 8.92, range [45.03, 87.38]

Sequence (85 aa):
KTFEQVGGFPDMPIMEDYALVRALRRFGEVVTVPAAAVTSGRRWQQHGVFKVTLINKLMIFGYHLGIPPERLARFYRCRRAACDT

Foldseek 3Di:
DVCVVLVHFPPFLDPSVVVSQVSVVVVHDDDDDPDDDDDDCPVCVLPNVVVVVVLVVVLVVCVVVVNGRVVSNVVVVVVVVVSVD